Protein AF-A0A6M0GGF5-F1 (afdb_monomer_lite)

Structure (mmCIF, N/CA/C/O backbone):
data_AF-A0A6M0GGF5-F1
#
_entry.id   AF-A0A6M0GGF5-F1
#
loop_
_atom_site.group_PDB
_atom_site.id
_atom_site.type_symbol
_atom_site.label_atom_id
_atom_site.label_alt_id
_atom_site.label_comp_id
_atom_site.label_asym_id
_atom_site.label_entity_id
_atom_site.label_seq_id
_atom_site.pdbx_PDB_ins_code
_atom_site.Cartn_x
_atom_site.Cartn_y
_atom_site.Cartn_z
_atom_site.occupancy
_atom_site.B_iso_or_equiv
_atom_site.auth_seq_id
_atom_site.auth_comp_id
_atom_site.auth_asym_id
_atom_site.auth_atom_id
_atom_site.pdbx_PDB_model_num
ATOM 1 N N . MET A 1 1 ? -19.390 14.915 -31.779 1.00 39.72 1 MET A N 1
ATOM 2 C CA . MET A 1 1 ? -19.523 13.479 -31.458 1.00 39.72 1 MET A CA 1
ATOM 3 C C . MET A 1 1 ? -19.867 13.427 -29.978 1.00 39.72 1 MET A C 1
ATOM 5 O O . MET A 1 1 ? -18.983 13.601 -29.153 1.00 39.72 1 MET A O 1
ATOM 9 N N . ASN A 1 2 ? -21.163 13.399 -29.657 1.00 36.16 2 ASN A N 1
ATOM 10 C CA . ASN A 1 2 ? -21.661 13.558 -28.289 1.00 36.16 2 ASN A CA 1
ATOM 11 C C . ASN A 1 2 ? -21.876 12.179 -27.674 1.00 36.16 2 ASN A C 1
ATOM 13 O O . ASN A 1 2 ? -22.739 11.437 -28.133 1.00 36.16 2 ASN A O 1
ATOM 17 N N . ILE A 1 3 ? -21.116 11.867 -26.633 1.00 44.22 3 ILE A N 1
ATOM 18 C CA . ILE A 1 3 ? -21.412 10.766 -25.721 1.00 44.22 3 ILE A CA 1
ATOM 19 C C . ILE A 1 3 ? -21.950 11.389 -24.438 1.00 44.22 3 ILE A C 1
ATOM 21 O O . ILE A 1 3 ? -21.199 11.908 -23.619 1.00 44.22 3 ILE A O 1
ATOM 25 N N . THR A 1 4 ? -23.273 11.393 -24.297 1.00 46.47 4 THR A N 1
ATOM 26 C CA . THR A 1 4 ? -23.939 11.551 -23.003 1.00 46.47 4 THR A CA 1
ATOM 27 C C . THR A 1 4 ? -23.708 10.262 -22.215 1.00 46.47 4 THR A C 1
ATOM 29 O O . THR A 1 4 ? -24.099 9.203 -22.710 1.00 46.47 4 THR A O 1
ATOM 32 N N . PRO A 1 5 ? -23.102 10.294 -21.015 1.00 46.94 5 PRO A N 1
ATOM 33 C CA . PRO A 1 5 ? -23.067 9.126 -20.154 1.00 46.94 5 PRO A CA 1
ATOM 34 C C . PRO A 1 5 ? -24.476 8.896 -19.614 1.00 46.94 5 PRO A C 1
ATOM 36 O O . PRO A 1 5 ? -24.981 9.612 -18.750 1.00 46.94 5 PRO A O 1
ATOM 39 N N . GLU A 1 6 ? -25.117 7.915 -20.227 1.00 43.62 6 GLU A N 1
ATOM 40 C CA . GLU A 1 6 ? -26.346 7.272 -19.812 1.00 43.62 6 GLU A CA 1
ATOM 41 C C . GLU A 1 6 ? -26.286 6.896 -18.321 1.00 43.62 6 GLU A C 1
ATOM 43 O O . GLU A 1 6 ? -25.282 6.394 -17.814 1.00 43.62 6 GLU A O 1
ATOM 48 N N . ALA A 1 7 ? -27.375 7.225 -17.631 1.00 44.81 7 ALA A N 1
ATOM 49 C CA . ALA A 1 7 ? -27.719 6.936 -16.246 1.00 44.81 7 ALA A CA 1
ATOM 50 C C . ALA A 1 7 ? -26.905 5.827 -15.544 1.00 44.81 7 ALA A C 1
ATOM 52 O O . ALA A 1 7 ? -26.987 4.651 -15.894 1.00 44.81 7 ALA A O 1
ATOM 53 N N . TYR A 1 8 ? -26.259 6.181 -14.428 1.00 38.31 8 TYR A N 1
ATOM 54 C CA . TYR A 1 8 ? -25.761 5.213 -13.447 1.00 38.31 8 TYR A CA 1
ATOM 55 C C . TYR A 1 8 ? -26.632 5.246 -12.179 1.00 38.31 8 TYR A C 1
ATOM 57 O O . TYR A 1 8 ? -26.318 5.975 -11.238 1.00 38.31 8 TYR A O 1
ATOM 65 N N . PRO A 1 9 ? -27.739 4.485 -12.081 1.00 48.97 9 PRO A N 1
ATOM 66 C CA . PRO A 1 9 ? -28.439 4.339 -10.820 1.00 48.97 9 PRO A CA 1
ATOM 67 C C . PRO A 1 9 ? -27.905 3.100 -10.099 1.00 48.97 9 PRO A C 1
ATOM 69 O O . PRO A 1 9 ? -28.435 1.999 -10.226 1.00 48.97 9 PRO A O 1
ATOM 72 N N . LYS A 1 10 ? -26.876 3.273 -9.270 1.00 43.59 10 LYS A N 1
ATOM 73 C CA . LYS A 1 10 ? -26.700 2.390 -8.113 1.00 43.59 10 LYS A CA 1
ATOM 74 C C . LYS A 1 10 ? -26.993 3.221 -6.880 1.00 43.59 10 LYS A C 1
ATOM 76 O O . LYS A 1 10 ? -26.189 4.062 -6.502 1.00 43.59 10 LYS A O 1
ATOM 81 N N . LYS A 1 11 ? -28.147 2.970 -6.248 1.00 46.06 11 LYS A N 1
ATOM 82 C CA . LYS A 1 11 ? -28.354 3.306 -4.835 1.00 46.06 11 LYS A CA 1
ATOM 83 C C . LYS A 1 11 ? -27.230 2.621 -4.059 1.00 46.06 11 LYS A C 1
ATOM 85 O O . LYS A 1 11 ? -27.328 1.443 -3.722 1.00 46.06 11 LYS A O 1
ATOM 90 N N . MET A 1 12 ? -26.130 3.333 -3.854 1.00 42.72 12 MET A N 1
ATOM 91 C CA . MET A 1 12 ? -25.104 2.944 -2.907 1.00 42.72 12 MET A CA 1
ATOM 92 C C . MET A 1 12 ? -25.786 3.029 -1.552 1.00 42.72 12 MET A C 1
ATOM 94 O O . MET A 1 12 ? -26.146 4.110 -1.102 1.00 42.72 12 MET A O 1
ATOM 98 N N . SER A 1 13 ? -26.066 1.868 -0.962 1.00 51.78 13 SER A N 1
ATOM 99 C CA . SER A 1 13 ? -26.423 1.769 0.448 1.00 51.78 13 SER A CA 1
ATOM 100 C C . SER A 1 13 ? -25.388 2.576 1.224 1.00 51.78 13 SER A C 1
ATOM 102 O O . SER A 1 13 ? -24.230 2.158 1.286 1.00 51.78 13 SER A O 1
ATOM 104 N N . GLU A 1 14 ? -25.778 3.741 1.741 1.00 58.25 14 GLU A N 1
ATOM 105 C CA . GLU A 1 14 ? -24.886 4.615 2.495 1.00 58.25 14 GLU A CA 1
ATOM 106 C C . GLU A 1 14 ? -24.281 3.805 3.637 1.00 58.25 14 GLU A C 1
ATOM 108 O O . GLU A 1 14 ? -24.985 3.275 4.502 1.00 58.25 14 GLU A O 1
ATOM 113 N N . ARG A 1 15 ? -22.958 3.639 3.599 1.00 65.38 15 ARG A N 1
ATOM 114 C CA . ARG A 1 15 ? -22.227 3.032 4.704 1.00 65.38 15 ARG A CA 1
ATOM 115 C C . ARG A 1 15 ? -22.354 3.998 5.876 1.00 65.38 15 ARG A C 1
ATOM 117 O O . ARG A 1 15 ? -21.812 5.097 5.816 1.00 65.38 15 ARG A O 1
ATOM 124 N N . GLN A 1 16 ? -23.067 3.611 6.929 1.00 68.19 16 GLN A N 1
ATOM 125 C CA . GLN A 1 16 ? -23.003 4.359 8.179 1.00 68.19 16 GLN A CA 1
ATOM 126 C C . GLN A 1 16 ? -21.714 3.992 8.901 1.00 68.19 16 GLN A C 1
ATOM 128 O O . GLN A 1 16 ? -21.544 2.857 9.340 1.00 68.19 16 GLN A O 1
ATOM 133 N N . VAL A 1 17 ? -20.821 4.970 9.023 1.00 76.12 17 VAL A N 1
ATOM 134 C CA . VAL A 1 17 ? -19.685 4.899 9.939 1.00 76.12 17 VAL A CA 1
ATOM 135 C C . VAL A 1 17 ? -20.178 5.349 11.312 1.00 76.12 17 VAL A C 1
ATOM 137 O O . VAL A 1 17 ? -20.827 6.390 11.440 1.00 76.12 17 VAL A O 1
ATOM 140 N N . ILE A 1 18 ? -19.920 4.536 12.331 1.00 84.31 18 ILE A N 1
ATOM 141 C CA . ILE A 1 18 ? -20.223 4.857 13.725 1.00 84.31 18 ILE A CA 1
ATOM 142 C C . ILE A 1 18 ? -18.984 4.646 14.579 1.00 84.31 18 ILE A C 1
ATOM 144 O O . ILE A 1 18 ? -18.222 3.707 14.355 1.00 84.31 18 ILE A O 1
ATOM 148 N N . THR A 1 19 ? -18.812 5.513 15.567 1.00 84.62 19 THR A N 1
ATOM 149 C CA . THR A 1 19 ? -17.793 5.350 16.599 1.00 84.62 19 THR A CA 1
ATOM 150 C C . THR A 1 19 ? -18.318 4.400 17.669 1.00 84.62 19 THR A C 1
ATOM 152 O O . THR A 1 19 ? -19.497 4.447 18.039 1.00 84.62 19 THR A O 1
ATOM 155 N N . ALA A 1 20 ? -17.454 3.499 18.127 1.00 89.00 20 ALA A N 1
ATOM 156 C CA . ALA A 1 20 ? -17.755 2.568 19.195 1.00 89.00 20 ALA A CA 1
ATOM 157 C C . ALA A 1 20 ? -16.517 2.349 20.065 1.00 89.00 20 ALA A C 1
ATOM 159 O O . ALA A 1 20 ? -15.400 2.256 19.559 1.00 89.00 20 ALA A O 1
ATOM 160 N N . THR A 1 21 ? -16.737 2.223 21.367 1.00 90.00 21 THR A N 1
ATOM 161 C CA . THR A 1 21 ? -15.697 1.958 22.357 1.00 90.00 21 THR A CA 1
ATOM 162 C C . THR A 1 21 ? -15.700 0.482 22.728 1.00 90.00 21 THR A C 1
ATOM 164 O O . THR A 1 21 ? -16.749 -0.088 23.032 1.00 90.00 21 THR A O 1
ATOM 167 N N . TYR A 1 22 ? -14.529 -0.152 22.717 1.00 90.88 22 TYR A N 1
ATOM 168 C CA . TYR A 1 22 ? -14.372 -1.520 23.203 1.00 90.88 22 TYR A CA 1
ATOM 169 C C . TYR A 1 22 ? -14.022 -1.503 24.692 1.00 90.88 22 TYR A C 1
ATOM 171 O O . TYR A 1 22 ? -12.916 -1.129 25.073 1.00 90.88 22 TYR A O 1
ATOM 179 N N . GLU A 1 23 ? -14.971 -1.899 25.539 1.00 93.38 23 GLU A N 1
ATOM 180 C CA . GLU A 1 23 ? -14.819 -1.886 26.995 1.00 93.38 23 GLU A CA 1
ATOM 181 C C . GLU A 1 23 ? -15.338 -3.203 27.581 1.00 93.38 23 GLU A C 1
ATOM 183 O O . GLU A 1 23 ? -16.443 -3.646 27.260 1.00 93.38 23 GLU A O 1
ATOM 188 N N . ASN A 1 24 ? -14.548 -3.839 28.452 1.00 92.50 24 ASN A N 1
ATOM 189 C CA . ASN A 1 24 ? -14.915 -5.078 29.153 1.00 92.50 24 ASN A CA 1
ATOM 190 C C . ASN A 1 24 ? -15.393 -6.204 28.215 1.00 92.50 24 ASN A C 1
ATOM 192 O O . ASN A 1 24 ? -16.375 -6.890 28.491 1.00 92.50 24 ASN A O 1
ATOM 196 N N . GLY A 1 25 ? -14.723 -6.375 27.072 1.00 89.06 25 GLY A N 1
ATOM 197 C CA . GLY A 1 25 ? -15.060 -7.421 26.101 1.00 89.06 25 GLY A CA 1
ATOM 198 C C . GLY A 1 25 ? -16.294 -7.127 25.241 1.00 89.06 25 GLY A C 1
ATOM 199 O O . GLY A 1 25 ? -16.736 -7.999 24.499 1.00 89.06 25 GLY A O 1
ATOM 200 N N . THR A 1 26 ? -16.864 -5.921 25.332 1.00 90.94 26 THR A N 1
ATOM 201 C CA . THR A 1 26 ? -18.072 -5.524 24.599 1.00 90.94 26 THR A CA 1
ATOM 202 C C . THR A 1 26 ? -17.808 -4.272 23.764 1.00 90.94 26 THR A C 1
ATOM 204 O O . THR A 1 26 ? -17.319 -3.267 24.276 1.00 90.94 26 THR A O 1
ATOM 207 N N . LEU A 1 27 ? -18.167 -4.309 22.476 1.00 88.50 27 LEU A N 1
ATOM 208 C CA . LEU A 1 27 ? -18.137 -3.137 21.597 1.00 8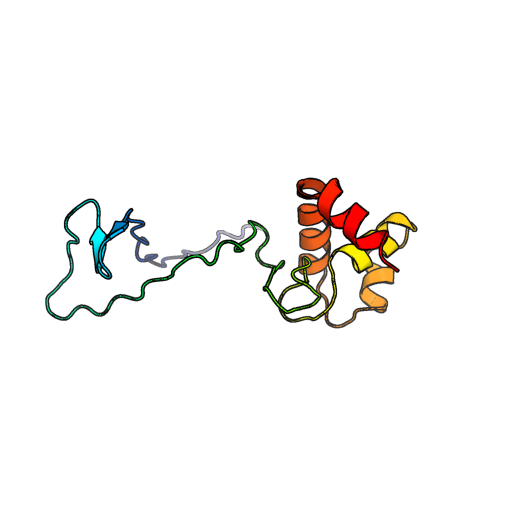8.50 27 LEU A CA 1
ATOM 209 C C . LEU A 1 27 ? -19.413 -2.305 21.805 1.00 88.50 27 LEU A C 1
ATOM 211 O O . LEU A 1 27 ? -20.509 -2.750 21.466 1.00 88.50 27 LEU A O 1
ATOM 215 N N . LYS A 1 28 ? -19.274 -1.106 22.372 1.00 91.62 28 LYS A N 1
ATOM 216 C CA . LYS A 1 28 ? -20.375 -0.191 22.693 1.00 91.62 28 LYS A CA 1
ATOM 217 C C . LYS A 1 28 ? -20.406 0.967 21.694 1.00 91.62 28 LYS A C 1
ATOM 219 O O . LYS A 1 28 ? -19.450 1.734 21.668 1.00 91.62 28 LYS A O 1
ATOM 224 N N . PRO A 1 29 ? -21.457 1.129 20.879 1.00 91.69 29 PRO A N 1
ATOM 225 C CA . PRO A 1 29 ? -21.567 2.285 19.998 1.00 91.69 29 PRO A CA 1
ATOM 226 C C . PRO A 1 29 ? -21.868 3.559 20.802 1.00 91.69 29 PRO A C 1
ATOM 228 O O . PRO A 1 29 ? -22.633 3.514 21.764 1.00 91.69 29 PRO A O 1
ATOM 231 N N . ASP A 1 30 ? -21.339 4.705 20.369 1.00 91.44 30 ASP A N 1
ATOM 232 C CA . ASP A 1 30 ? -21.557 6.001 21.044 1.00 91.44 30 ASP A CA 1
ATOM 233 C C . ASP A 1 30 ? -23.007 6.505 20.923 1.00 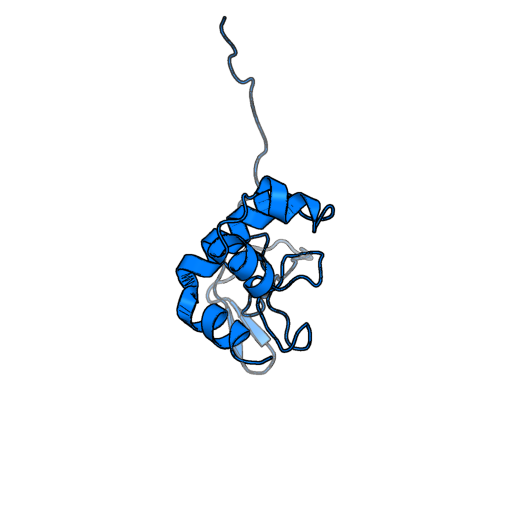91.44 30 ASP A C 1
ATOM 235 O O . ASP A 1 30 ? -23.433 7.431 21.612 1.00 91.44 30 ASP A O 1
ATOM 239 N N . ARG A 1 31 ? -23.788 5.891 20.027 1.00 89.25 31 ARG A N 1
ATOM 240 C CA . ARG A 1 31 ? -25.216 6.147 19.832 1.00 89.25 31 ARG A CA 1
ATOM 241 C C . ARG A 1 31 ? -25.969 4.852 19.510 1.00 89.25 31 ARG A C 1
ATOM 243 O O . ARG A 1 31 ? -25.380 3.952 18.908 1.00 89.25 31 ARG A O 1
ATOM 250 N N . PRO A 1 32 ? -27.273 4.755 19.831 1.00 88.31 32 PRO A N 1
ATOM 251 C CA . PRO A 1 32 ? -28.091 3.609 19.449 1.00 88.31 32 PRO A CA 1
ATOM 252 C C . PRO A 1 32 ? -28.077 3.366 17.936 1.00 88.31 32 PRO A C 1
ATOM 254 O O . PRO A 1 32 ? -28.226 4.295 17.136 1.00 88.31 32 PRO A O 1
ATOM 257 N N . LEU A 1 33 ? -27.913 2.103 17.546 1.00 85.38 33 LEU A N 1
ATOM 258 C CA . LEU A 1 33 ? -27.988 1.683 16.153 1.00 85.38 33 LEU A CA 1
ATOM 259 C C . LEU A 1 33 ? -29.444 1.396 15.777 1.00 85.38 33 LEU A C 1
ATOM 261 O O . LEU A 1 33 ? -30.101 0.572 16.407 1.00 85.38 33 LEU A O 1
ATOM 265 N N . ASN A 1 34 ? -29.935 2.037 14.717 1.00 86.81 34 ASN A N 1
ATOM 266 C CA . ASN A 1 34 ? -31.257 1.759 14.152 1.00 86.81 34 ASN A CA 1
ATOM 267 C C . ASN A 1 34 ? -31.195 0.505 13.263 1.00 86.81 34 ASN A C 1
ATOM 269 O O . ASN A 1 34 ? -31.185 0.605 12.036 1.00 86.81 34 ASN A O 1
ATOM 273 N N . LEU A 1 35 ? -31.085 -0.669 13.884 1.00 85.69 35 LEU A N 1
ATOM 274 C CA . LEU A 1 35 ? -31.088 -1.966 13.201 1.00 85.69 35 LEU A CA 1
ATOM 275 C C . LEU A 1 35 ? -32.480 -2.600 13.270 1.00 85.69 35 LEU A C 1
ATOM 277 O O . LEU A 1 35 ? -33.245 -2.345 14.196 1.00 85.69 35 LEU A O 1
ATOM 281 N N . ARG A 1 36 ? -32.809 -3.432 12.283 1.00 87.88 36 ARG A N 1
ATOM 282 C CA . ARG A 1 36 ? -34.022 -4.262 12.303 1.00 87.88 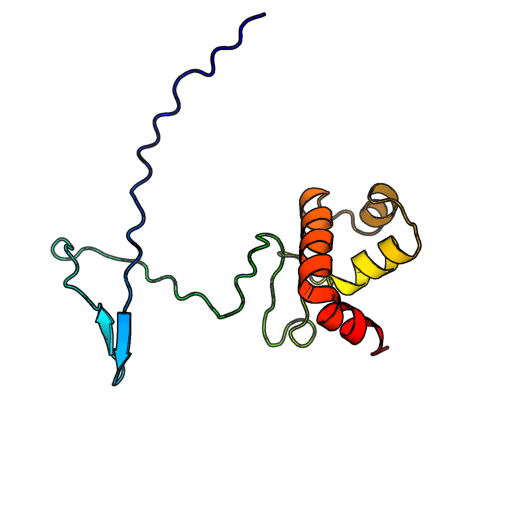36 ARG A CA 1
ATOM 283 C C . ARG A 1 36 ? -33.803 -5.492 13.183 1.00 87.88 36 ARG A C 1
ATOM 285 O O . ARG A 1 36 ? -32.665 -5.936 13.352 1.00 87.88 36 ARG A O 1
ATOM 292 N N . ASP A 1 37 ? -34.891 -6.085 13.668 1.00 90.31 37 ASP A N 1
ATOM 293 C CA . ASP A 1 37 ? -34.831 -7.361 14.383 1.00 90.31 37 ASP A CA 1
ATOM 294 C C . ASP A 1 37 ? -34.111 -8.421 13.542 1.00 90.31 37 ASP A C 1
ATOM 296 O O . ASP A 1 37 ? -34.384 -8.589 12.352 1.00 90.31 37 ASP A O 1
ATOM 300 N N . GLN A 1 38 ? -33.162 -9.117 14.174 1.00 89.19 38 GLN A N 1
ATOM 301 C CA . GLN A 1 38 ? -32.314 -10.145 13.554 1.00 89.19 38 GLN A CA 1
ATOM 302 C C . GLN A 1 38 ? -31.469 -9.657 12.359 1.00 89.19 38 GLN A C 1
ATOM 304 O O . GLN A 1 38 ? -30.977 -10.466 11.570 1.00 89.19 38 GLN A O 1
ATOM 309 N N . GLN A 1 39 ? -31.247 -8.346 12.209 1.00 87.00 39 GLN A N 1
ATOM 310 C CA . GLN A 1 39 ? -30.382 -7.825 11.155 1.00 87.00 39 GLN A CA 1
ATOM 311 C C . GLN A 1 39 ? -28.926 -8.253 11.379 1.00 87.00 39 GLN A C 1
ATOM 313 O O . GLN A 1 39 ? -28.269 -7.827 12.327 1.00 87.00 39 GLN A O 1
ATOM 318 N N . THR A 1 40 ? -28.390 -9.055 10.458 1.00 86.38 40 THR A N 1
ATOM 319 C CA . THR A 1 40 ? -26.960 -9.372 10.428 1.00 86.38 40 THR A CA 1
ATOM 320 C C . THR A 1 40 ? -26.167 -8.161 9.947 1.00 86.38 40 THR A C 1
ATOM 322 O O . THR A 1 40 ? -26.438 -7.610 8.878 1.00 86.38 40 THR A O 1
ATOM 325 N N . VAL A 1 41 ? -25.154 -7.769 10.715 1.00 86.12 41 VAL A N 1
ATOM 326 C CA . VAL A 1 41 ? -24.190 -6.732 10.341 1.00 86.12 41 VAL A CA 1
ATOM 327 C C . VAL A 1 41 ? -22.798 -7.344 10.236 1.00 86.12 41 VAL A C 1
ATOM 329 O O . VAL A 1 41 ? -22.460 -8.272 10.967 1.00 86.12 41 VAL A O 1
ATOM 332 N N . LYS A 1 42 ? -21.985 -6.833 9.310 1.00 82.88 42 LYS A N 1
ATOM 333 C CA . LYS A 1 42 ? -20.552 -7.132 9.256 1.00 82.88 42 LYS A CA 1
ATOM 334 C C . LYS A 1 42 ? -19.809 -5.985 9.919 1.00 82.88 42 LYS A C 1
ATOM 336 O O . LYS A 1 42 ? -20.041 -4.832 9.565 1.00 82.88 42 LYS A O 1
ATOM 341 N N . ILE A 1 43 ? -18.925 -6.308 10.853 1.00 81.75 43 ILE A N 1
ATOM 342 C CA . ILE A 1 43 ? -18.025 -5.337 11.469 1.00 81.75 43 ILE A CA 1
ATOM 343 C C . ILE A 1 43 ? -16.688 -5.469 10.750 1.00 81.75 43 ILE A C 1
ATOM 345 O O . ILE A 1 43 ? -16.056 -6.522 10.805 1.00 81.75 43 ILE A O 1
ATOM 349 N N . CYS A 1 44 ? -16.283 -4.414 10.049 1.00 67.81 44 CYS A N 1
ATOM 350 C CA . CYS A 1 44 ? -14.930 -4.295 9.527 1.00 67.81 44 CYS A CA 1
ATOM 351 C C . CYS A 1 44 ? -14.119 -3.538 10.573 1.00 67.81 44 CYS A C 1
ATOM 353 O O . CYS A 1 44 ? -14.325 -2.343 10.766 1.00 67.81 44 CYS A O 1
ATOM 355 N N . LEU A 1 45 ? -13.243 -4.243 11.279 1.00 73.38 45 LEU A N 1
ATOM 356 C CA . LEU A 1 45 ? -12.228 -3.602 12.101 1.00 73.38 45 LEU A CA 1
ATOM 357 C C . LEU A 1 45 ? -11.085 -3.247 11.155 1.00 73.38 45 LEU A C 1
ATOM 359 O O . LEU A 1 45 ? -10.538 -4.143 10.510 1.00 73.38 45 LEU A O 1
ATOM 363 N N . ALA A 1 46 ? -10.757 -1.962 11.038 1.00 60.78 46 ALA A N 1
ATOM 364 C CA . ALA A 1 46 ? -9.517 -1.583 10.385 1.00 60.78 46 ALA A CA 1
ATOM 365 C C . ALA A 1 46 ? -8.383 -2.166 11.237 1.00 60.78 46 ALA A C 1
ATOM 367 O O . ALA A 1 46 ? -8.186 -1.758 12.380 1.00 60.78 46 ALA A O 1
ATOM 368 N N . SER A 1 47 ? -7.662 -3.159 10.715 1.00 53.97 47 SER A N 1
ATOM 369 C CA . SER A 1 47 ? -6.298 -3.376 11.191 1.00 53.97 47 SER A CA 1
ATOM 370 C C . SER A 1 47 ? -5.542 -2.075 10.940 1.00 53.97 47 SER A C 1
ATOM 372 O O . SER A 1 47 ? -5.774 -1.464 9.897 1.00 53.97 47 SER A O 1
ATOM 374 N N . GLU A 1 48 ? -4.654 -1.662 11.840 1.00 49.50 48 GLU A N 1
ATOM 375 C CA . GLU A 1 48 ? -3.909 -0.383 11.828 1.00 49.50 48 GLU A CA 1
ATOM 376 C C . GLU A 1 48 ? -2.992 -0.165 10.593 1.00 49.50 48 GLU A C 1
ATOM 378 O O . GLU A 1 48 ? -2.064 0.639 10.614 1.00 49.50 48 GLU A O 1
ATOM 383 N N . HIS A 1 49 ? -3.233 -0.874 9.491 1.00 48.84 49 HIS A N 1
ATOM 384 C CA . HIS A 1 49 ? -2.435 -0.903 8.277 1.00 48.84 49 HIS A CA 1
ATOM 385 C C . HIS A 1 49 ? -3.275 -0.847 6.987 1.00 48.84 49 HIS A C 1
ATOM 387 O O . HIS A 1 49 ? -2.817 -1.312 5.943 1.00 48.84 49 HIS A O 1
ATOM 393 N N . GLU A 1 50 ? -4.489 -0.286 7.010 1.00 51.97 50 GLU A N 1
ATOM 394 C CA . GLU A 1 50 ? -5.086 0.223 5.767 1.00 51.97 50 GLU A CA 1
ATOM 395 C C . GLU A 1 50 ? -4.363 1.520 5.411 1.00 51.97 50 GLU A C 1
ATOM 397 O O . GLU A 1 50 ? -4.703 2.610 5.868 1.00 51.97 50 GLU A O 1
ATOM 402 N N . THR A 1 51 ? -3.287 1.388 4.638 1.00 54.28 51 THR A N 1
ATOM 403 C CA . THR A 1 51 ? -2.651 2.562 4.051 1.00 54.28 51 THR A CA 1
ATOM 404 C C . THR A 1 51 ? -3.673 3.230 3.114 1.00 54.28 51 THR A C 1
ATOM 406 O O . THR A 1 51 ? -4.485 2.526 2.503 1.00 54.28 51 THR A O 1
ATOM 409 N N . PRO A 1 52 ? -3.654 4.564 2.936 1.00 64.69 52 PRO A N 1
ATOM 410 C CA . PRO A 1 52 ? -4.484 5.249 1.933 1.00 64.69 52 PRO A CA 1
ATOM 411 C C . PRO A 1 52 ? -4.273 4.727 0.500 1.00 64.69 52 PRO A C 1
ATOM 413 O O . PRO A 1 52 ? -5.005 5.097 -0.418 1.00 64.69 52 PRO A O 1
ATOM 416 N N . HIS A 1 53 ? -3.266 3.871 0.311 1.00 72.19 53 HIS A N 1
ATOM 417 C CA . HIS A 1 53 ? -2.856 3.274 -0.942 1.00 72.19 53 HIS A CA 1
ATOM 418 C C . HIS A 1 53 ? -3.494 1.888 -1.074 1.00 72.19 53 HIS A C 1
ATOM 420 O O . HIS A 1 53 ? -2.987 0.922 -0.504 1.00 72.19 53 HIS A O 1
ATOM 426 N N . PRO A 1 54 ? -4.561 1.728 -1.882 1.00 76.75 54 PRO A N 1
ATOM 427 C CA . PRO A 1 54 ? -5.311 0.469 -2.007 1.00 76.75 54 PRO A CA 1
ATOM 428 C C . PRO A 1 54 ? -4.505 -0.687 -2.621 1.00 76.75 54 PRO A C 1
ATOM 430 O O . PRO A 1 54 ? -5.039 -1.771 -2.826 1.00 76.75 54 PRO A O 1
ATOM 433 N N . TYR A 1 55 ? -3.242 -0.444 -2.966 1.00 87.81 55 TYR A N 1
ATOM 434 C CA . TYR A 1 55 ? -2.316 -1.418 -3.518 1.00 87.81 55 TYR A CA 1
ATOM 435 C C . TYR A 1 55 ? -1.138 -1.715 -2.591 1.00 87.81 55 TYR A C 1
ATOM 437 O O . TYR A 1 55 ? -0.289 -2.511 -2.979 1.00 87.81 55 TYR A O 1
ATOM 445 N N . ILE A 1 56 ? -1.061 -1.106 -1.403 1.00 89.12 56 ILE A N 1
ATOM 446 C CA . ILE A 1 56 ? 0.042 -1.299 -0.459 1.00 89.12 56 ILE A CA 1
ATOM 447 C C . ILE A 1 56 ? -0.492 -1.887 0.840 1.00 89.12 56 ILE A C 1
ATOM 449 O O . ILE A 1 56 ? -1.385 -1.341 1.486 1.00 89.12 56 ILE A O 1
ATOM 453 N N . THR A 1 57 ? 0.096 -3.009 1.237 1.00 87.31 57 THR A N 1
ATOM 454 C CA . THR A 1 57 ? -0.254 -3.730 2.459 1.00 87.31 57 THR A CA 1
ATOM 455 C C . THR A 1 57 ? 0.957 -3.827 3.371 1.00 87.31 57 THR A C 1
ATOM 457 O O . THR A 1 57 ? 2.051 -4.163 2.913 1.00 87.31 57 THR A O 1
ATOM 460 N N . LYS A 1 58 ? 0.749 -3.597 4.670 1.00 85.81 58 LYS A N 1
ATOM 461 C CA . LYS A 1 58 ? 1.712 -3.923 5.727 1.00 85.81 58 LYS A CA 1
ATOM 462 C C . LYS A 1 58 ? 1.096 -4.991 6.608 1.00 85.81 58 LYS A C 1
ATOM 464 O O . LYS A 1 58 ? 0.036 -4.793 7.195 1.00 85.81 58 LYS A O 1
ATOM 469 N N . THR A 1 59 ? 1.732 -6.152 6.666 1.00 76.88 59 THR A N 1
ATOM 470 C CA . THR A 1 59 ? 1.244 -7.267 7.476 1.00 76.88 59 THR A CA 1
ATOM 471 C C . THR A 1 59 ? 2.355 -7.713 8.414 1.00 76.88 59 THR A C 1
ATOM 473 O O . THR A 1 59 ? 3.409 -8.137 7.929 1.00 76.88 59 THR A O 1
ATOM 476 N N . PRO A 1 60 ? 2.141 -7.653 9.742 1.00 72.69 60 PRO A N 1
ATOM 477 C CA . PRO A 1 60 ? 3.089 -8.199 10.704 1.00 72.69 60 PRO A CA 1
ATOM 478 C C . PRO A 1 60 ? 3.441 -9.652 10.353 1.00 72.69 60 PRO A C 1
ATOM 480 O O . PRO A 1 60 ? 2.558 -10.488 10.171 1.00 72.69 60 PRO A O 1
ATOM 483 N N . GLY A 1 61 ? 4.735 -9.942 10.206 1.00 69.00 61 GLY A N 1
ATOM 484 C CA . GLY A 1 61 ? 5.241 -11.271 9.836 1.00 69.00 61 GLY A CA 1
ATOM 485 C C . GLY A 1 61 ? 5.437 -11.525 8.333 1.00 69.00 61 GLY A C 1
ATOM 486 O O . GLY A 1 61 ? 6.100 -12.498 7.981 1.00 69.00 61 GLY A O 1
ATOM 487 N N . ILE A 1 62 ? 4.955 -10.654 7.438 1.00 67.88 62 ILE A N 1
ATOM 488 C CA . ILE A 1 62 ? 5.297 -10.695 6.005 1.00 67.88 62 ILE A CA 1
ATOM 489 C C . ILE A 1 62 ? 6.415 -9.687 5.751 1.00 67.88 62 ILE A C 1
ATOM 491 O O . ILE A 1 62 ? 6.270 -8.516 6.087 1.00 67.88 62 ILE A O 1
ATOM 495 N N . CYS A 1 63 ? 7.542 -10.140 5.191 1.00 69.50 63 CYS A N 1
ATOM 496 C CA . CYS A 1 63 ? 8.714 -9.295 4.917 1.00 69.50 63 CYS A CA 1
ATOM 497 C C . CYS A 1 6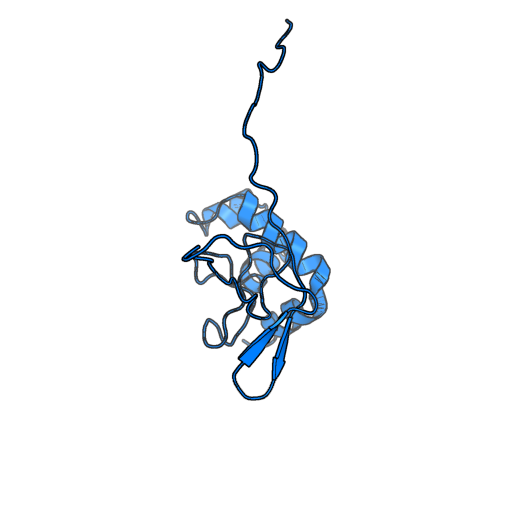3 ? 9.163 -8.452 6.130 1.00 69.50 63 CYS A C 1
ATOM 499 O O . CYS A 1 63 ? 9.625 -7.334 5.958 1.00 69.50 63 CYS A O 1
ATOM 501 N N . GLY A 1 64 ? 8.992 -8.954 7.360 1.00 71.69 64 GLY A N 1
ATOM 502 C CA . GLY A 1 64 ? 9.344 -8.212 8.578 1.00 71.69 64 GLY A CA 1
ATOM 503 C C . GLY A 1 64 ? 8.410 -7.042 8.923 1.00 71.69 64 GLY A C 1
ATOM 504 O O . GLY A 1 64 ? 8.784 -6.203 9.729 1.00 71.69 64 GLY A O 1
ATOM 505 N N . GLY A 1 65 ? 7.208 -6.975 8.337 1.00 79.44 65 GLY A N 1
ATOM 506 C CA . GLY A 1 65 ? 6.271 -5.857 8.523 1.00 79.44 65 GLY A CA 1
ATOM 507 C C . GLY A 1 65 ? 6.487 -4.684 7.559 1.00 79.44 65 GLY A C 1
ATOM 508 O O . GLY A 1 65 ? 5.803 -3.666 7.685 1.00 79.44 65 GLY A O 1
ATOM 509 N N . LYS A 1 66 ? 7.401 -4.832 6.592 1.00 86.62 66 LYS A N 1
ATOM 510 C CA . LYS A 1 66 ? 7.675 -3.842 5.542 1.00 86.62 66 LYS A CA 1
ATOM 511 C C . LYS A 1 66 ? 6.462 -3.618 4.632 1.00 86.62 66 LYS A C 1
ATOM 513 O O . LYS A 1 66 ? 5.594 -4.486 4.500 1.00 86.62 66 LYS A O 1
ATOM 518 N N . ALA A 1 67 ? 6.420 -2.460 3.975 1.00 89.62 67 ALA A N 1
ATOM 519 C CA . ALA A 1 67 ? 5.414 -2.149 2.961 1.00 89.62 67 ALA A CA 1
ATOM 520 C C . ALA A 1 67 ? 5.594 -3.027 1.712 1.00 89.62 67 ALA A C 1
ATOM 522 O O . ALA A 1 67 ? 6.661 -3.050 1.094 1.00 89.62 67 ALA A O 1
A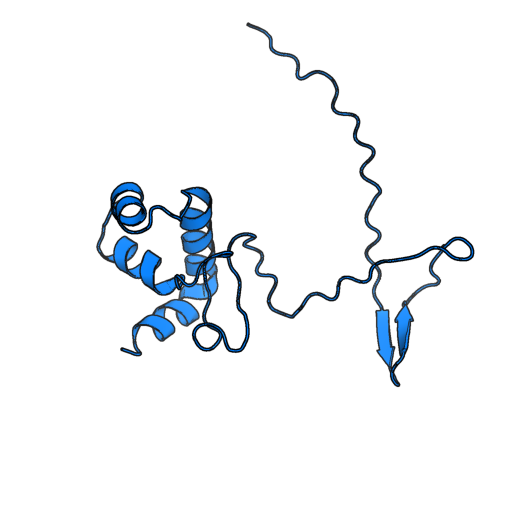TOM 523 N N . VAL A 1 68 ? 4.538 -3.749 1.331 1.00 91.62 68 VAL A N 1
ATOM 524 C CA . VAL A 1 68 ? 4.534 -4.719 0.224 1.00 91.62 68 VAL A CA 1
ATOM 525 C C . VAL A 1 68 ? 3.400 -4.405 -0.746 1.00 91.62 68 VAL A C 1
ATOM 527 O O . VAL A 1 68 ? 2.310 -4.007 -0.330 1.00 91.62 68 VAL A O 1
ATOM 530 N N . ILE A 1 69 ? 3.634 -4.625 -2.043 1.00 91.06 69 ILE A N 1
ATOM 531 C CA . ILE A 1 69 ? 2.584 -4.495 -3.055 1.00 91.06 69 ILE A CA 1
ATOM 532 C C . ILE A 1 69 ? 1.529 -5.591 -2.860 1.00 91.06 69 ILE A C 1
ATOM 534 O O . ILE A 1 69 ? 1.839 -6.786 -2.889 1.00 91.06 69 ILE A O 1
ATOM 538 N N . GLN A 1 70 ? 0.271 -5.185 -2.709 1.00 87.38 70 GLN A N 1
ATOM 539 C CA . GLN A 1 70 ? -0.875 -6.053 -2.473 1.00 87.38 70 GLN A CA 1
ATOM 540 C C . GLN A 1 70 ? -0.948 -7.185 -3.500 1.00 87.38 70 GLN A C 1
ATOM 542 O O . GLN A 1 70 ? -0.876 -6.965 -4.710 1.00 87.38 70 GLN A O 1
ATOM 547 N N . GLY A 1 71 ? -1.149 -8.406 -2.999 1.00 84.06 71 GLY A N 1
ATOM 548 C CA . GLY A 1 71 ? -1.227 -9.610 -3.827 1.00 84.06 71 GLY A CA 1
ATOM 549 C C . GLY A 1 71 ? 0.137 -10.162 -4.246 1.00 84.06 71 GLY A C 1
ATOM 550 O O . GLY A 1 71 ? 0.192 -11.148 -4.976 1.00 84.06 71 GLY A O 1
ATOM 551 N N . THR A 1 72 ? 1.234 -9.569 -3.772 1.00 87.19 72 THR A N 1
ATOM 552 C CA . THR A 1 72 ? 2.598 -10.017 -4.062 1.00 87.19 72 THR A CA 1
ATOM 553 C C . THR A 1 72 ? 3.432 -10.118 -2.784 1.00 87.19 72 THR A C 1
ATOM 555 O O . THR A 1 72 ? 2.960 -9.835 -1.685 1.00 87.19 72 THR A O 1
ATOM 558 N N . ARG A 1 73 ? 4.695 -10.531 -2.930 1.00 88.50 73 ARG A N 1
ATOM 559 C CA . ARG A 1 73 ? 5.727 -10.410 -1.889 1.00 88.50 73 ARG A CA 1
ATOM 560 C C . ARG A 1 73 ? 6.841 -9.445 -2.300 1.00 88.50 73 ARG A C 1
ATOM 562 O O . ARG A 1 73 ? 7.985 -9.642 -1.912 1.00 88.50 73 ARG A O 1
ATOM 569 N N . ILE A 1 74 ? 6.521 -8.455 -3.133 1.00 90.56 74 ILE A N 1
ATOM 570 C CA . ILE A 1 74 ? 7.481 -7.458 -3.611 1.00 90.56 74 ILE A CA 1
ATOM 571 C C . ILE A 1 74 ? 7.431 -6.252 -2.665 1.00 90.56 74 ILE A C 1
ATOM 573 O O . ILE A 1 74 ? 6.380 -5.607 -2.580 1.00 90.56 74 ILE A O 1
ATOM 577 N N . PRO A 1 75 ? 8.519 -5.941 -1.939 1.00 92.25 75 PRO A N 1
ATOM 578 C CA . PRO A 1 75 ? 8.587 -4.743 -1.112 1.00 92.25 75 PRO A CA 1
ATOM 579 C C . PRO A 1 75 ? 8.545 -3.472 -1.963 1.00 92.25 75 PRO A C 1
ATOM 581 O O . PRO A 1 75 ? 9.120 -3.430 -3.052 1.00 92.25 75 PRO A O 1
ATOM 584 N N . VAL A 1 76 ? 7.937 -2.409 -1.434 1.00 94.12 76 VAL A N 1
ATOM 585 C CA . VAL A 1 76 ? 7.953 -1.080 -2.070 1.00 94.12 76 VAL A CA 1
ATOM 586 C C . VAL A 1 76 ? 9.392 -0.608 -2.295 1.00 94.12 76 VAL A C 1
ATOM 588 O O . VAL A 1 76 ? 9.715 -0.126 -3.378 1.00 94.12 76 VAL A O 1
ATOM 591 N N . SER A 1 77 ? 10.281 -0.838 -1.324 1.00 93.88 77 SER A N 1
ATOM 592 C CA . SER A 1 77 ? 11.694 -0.440 -1.371 1.00 93.88 77 SER A CA 1
ATOM 593 C C . SER A 1 77 ? 12.472 -0.973 -2.580 1.00 93.88 77 SER A C 1
ATOM 595 O O . SER A 1 77 ? 13.411 -0.312 -3.027 1.00 93.88 77 SER A O 1
ATOM 597 N N . ILE A 1 78 ? 12.079 -2.124 -3.140 1.00 93.12 78 ILE A N 1
ATOM 598 C CA . ILE A 1 78 ? 12.693 -2.688 -4.351 1.00 93.12 78 ILE A CA 1
ATOM 599 C C . ILE A 1 78 ? 12.342 -1.838 -5.573 1.00 93.12 78 ILE A C 1
ATOM 601 O O . ILE A 1 78 ? 13.240 -1.410 -6.294 1.00 93.12 78 ILE A O 1
ATOM 605 N N . LEU A 1 79 ? 11.055 -1.532 -5.775 1.00 94.06 79 LEU A N 1
ATOM 606 C CA . LEU A 1 79 ? 10.603 -0.715 -6.908 1.00 94.06 79 LEU A CA 1
ATOM 607 C C . LEU A 1 79 ? 11.195 0.695 -6.856 1.00 94.06 79 LEU A C 1
ATOM 609 O O . LEU A 1 79 ? 11.618 1.227 -7.880 1.00 94.06 79 LEU A O 1
ATOM 613 N N . ILE A 1 80 ? 11.277 1.273 -5.654 1.00 94.75 80 ILE A N 1
ATOM 614 C CA . ILE A 1 80 ? 11.903 2.582 -5.446 1.00 94.75 80 ILE A CA 1
ATOM 615 C C . ILE A 1 80 ? 13.395 2.545 -5.767 1.00 94.75 80 ILE A C 1
ATOM 617 O O . ILE A 1 80 ? 13.905 3.497 -6.344 1.00 94.75 80 ILE A O 1
ATOM 621 N N . GLY A 1 81 ? 14.086 1.441 -5.475 1.00 93.12 81 GLY A N 1
ATOM 622 C CA . GLY A 1 81 ? 15.490 1.278 -5.845 1.00 93.12 81 GLY A CA 1
ATOM 623 C C . GLY A 1 81 ? 15.736 1.355 -7.340 1.00 93.12 81 GLY A C 1
ATOM 624 O O . GLY A 1 81 ? 16.593 2.114 -7.779 1.00 93.12 81 GLY A O 1
ATOM 625 N N . HIS A 1 82 ? 14.955 0.609 -8.119 1.00 93.69 82 HIS A N 1
ATOM 626 C CA . HIS A 1 82 ? 15.050 0.670 -9.575 1.00 93.69 82 HIS A CA 1
ATOM 627 C C . HIS A 1 82 ? 14.692 2.063 -10.111 1.00 93.69 82 HIS A C 1
ATOM 629 O O . HIS A 1 82 ? 15.399 2.612 -10.953 1.00 93.69 82 HIS A O 1
ATOM 635 N N . TYR A 1 83 ? 13.646 2.684 -9.562 1.00 92.81 83 TYR A N 1
ATOM 636 C CA . TYR A 1 83 ? 13.256 4.040 -9.942 1.00 92.81 83 TYR A CA 1
ATOM 637 C C . TYR A 1 83 ? 14.357 5.076 -9.644 1.00 92.81 83 TYR A C 1
ATOM 639 O O . TYR A 1 83 ? 14.640 5.944 -10.468 1.00 92.81 83 TYR A O 1
ATOM 647 N N . GLN A 1 84 ? 15.037 4.966 -8.497 1.00 90.19 84 GLN A N 1
ATOM 648 C CA . GLN A 1 84 ? 16.182 5.815 -8.138 1.00 90.19 84 GLN A CA 1
ATOM 649 C C . GLN A 1 84 ? 17.403 5.573 -9.041 1.00 90.19 84 GLN A C 1
ATOM 651 O O . GLN A 1 84 ? 18.168 6.505 -9.291 1.00 90.19 84 GLN A O 1
ATOM 656 N N . ASN A 1 85 ? 17.550 4.364 -9.590 1.00 92.31 85 ASN A N 1
ATOM 657 C CA . ASN A 1 85 ? 18.554 4.037 -10.607 1.00 92.31 85 ASN A CA 1
ATOM 658 C C . ASN A 1 85 ? 18.209 4.581 -12.007 1.00 92.31 85 ASN A C 1
ATOM 660 O O . ASN A 1 85 ? 18.922 4.286 -12.9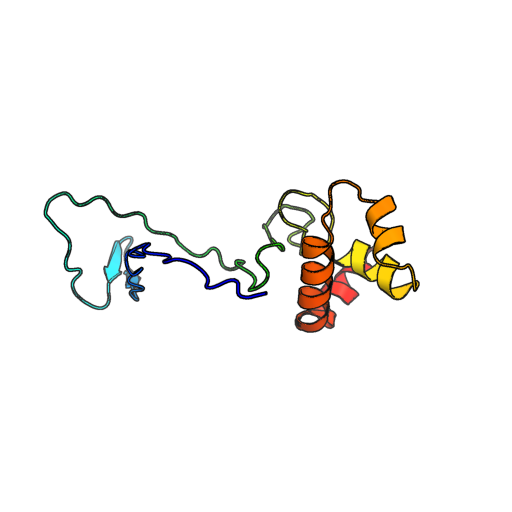63 1.00 92.31 85 ASN A O 1
ATOM 664 N N . GLN A 1 86 ? 17.163 5.408 -12.125 1.00 92.69 86 GLN A N 1
ATOM 665 C CA . GLN A 1 86 ? 16.696 6.025 -13.372 1.00 92.69 86 GLN A CA 1
ATOM 666 C C . GLN A 1 86 ? 16.145 5.020 -14.394 1.00 92.69 86 GLN A C 1
ATOM 668 O O . GLN A 1 86 ? 16.045 5.344 -15.577 1.00 92.69 86 GLN A O 1
ATOM 673 N N . GLU A 1 87 ? 15.753 3.824 -13.949 1.00 93.31 87 GLU A N 1
ATOM 674 C CA . GLU A 1 87 ? 15.006 2.887 -14.786 1.00 93.31 87 GLU A CA 1
ATOM 675 C C . GLU A 1 87 ? 13.586 3.417 -15.025 1.00 93.31 87 GLU A C 1
ATOM 677 O O . GLU A 1 87 ? 12.933 3.967 -14.129 1.00 93.31 87 GLU A O 1
ATOM 682 N N . THR A 1 88 ? 13.093 3.257 -16.251 1.00 93.25 88 THR A N 1
ATOM 683 C CA . THR A 1 88 ? 11.731 3.663 -16.610 1.00 93.25 88 THR A CA 1
ATOM 684 C C . THR A 1 88 ? 10.697 2.715 -15.997 1.00 93.25 88 THR A C 1
ATOM 686 O O . THR A 1 88 ? 10.984 1.533 -15.795 1.00 93.25 88 THR A O 1
ATOM 689 N N . PRO A 1 89 ? 9.463 3.178 -15.721 1.00 91.25 89 PRO A N 1
ATOM 690 C CA . PRO A 1 89 ? 8.401 2.309 -15.213 1.00 91.25 89 PRO A CA 1
ATOM 691 C C . PRO A 1 89 ? 8.203 1.043 -16.057 1.00 91.25 89 PRO A C 1
ATOM 693 O O . PRO A 1 89 ? 7.966 -0.031 -15.514 1.00 91.25 89 PRO A O 1
ATOM 696 N N . GLU A 1 90 ? 8.327 1.151 -17.378 1.00 92.25 90 GLU A N 1
ATOM 697 C CA . GLU A 1 90 ? 8.212 0.039 -18.315 1.00 92.25 90 GLU A CA 1
ATOM 698 C C . GLU A 1 90 ? 9.341 -0.988 -18.151 1.00 92.25 90 GLU A C 1
ATOM 700 O O . GLU A 1 90 ? 9.067 -2.188 -18.137 1.00 92.25 90 GLU A O 1
ATOM 705 N N . GLU A 1 91 ? 10.589 -0.539 -17.992 1.00 93.38 91 GLU A N 1
ATOM 706 C CA . GLU A 1 91 ? 11.745 -1.415 -17.746 1.00 93.38 91 GLU A CA 1
ATOM 707 C C . GLU A 1 91 ? 11.618 -2.140 -16.406 1.00 93.38 91 GLU A C 1
ATOM 709 O O . GLU A 1 91 ? 11.804 -3.356 -16.333 1.00 93.38 91 GLU A O 1
ATOM 714 N N . ILE A 1 92 ? 11.197 -1.419 -15.366 1.00 93.25 92 ILE A N 1
ATOM 715 C CA . ILE A 1 92 ? 10.964 -1.992 -14.039 1.00 93.25 92 ILE A CA 1
ATOM 716 C C . ILE A 1 92 ? 9.872 -3.062 -14.120 1.00 93.25 92 ILE A C 1
ATOM 718 O O . ILE A 1 92 ? 10.047 -4.186 -13.650 1.00 93.25 92 ILE A O 1
ATOM 722 N N . LEU A 1 93 ? 8.739 -2.743 -14.750 1.00 93.62 93 LEU A N 1
ATOM 723 C CA . LEU A 1 93 ? 7.614 -3.669 -14.883 1.00 93.62 93 LEU A CA 1
ATOM 724 C C . LEU A 1 93 ? 7.932 -4.872 -15.778 1.00 93.62 93 LEU A C 1
ATOM 726 O O . LEU A 1 93 ? 7.357 -5.939 -15.565 1.00 93.62 93 LEU A O 1
ATOM 730 N N . ALA A 1 94 ? 8.876 -4.757 -16.714 1.00 93.94 94 ALA A N 1
ATOM 731 C CA . ALA A 1 94 ? 9.368 -5.910 -17.464 1.00 93.94 94 ALA A CA 1
ATOM 732 C C . ALA A 1 94 ? 10.032 -6.957 -16.544 1.00 93.94 94 ALA A C 1
ATOM 734 O O . ALA A 1 94 ? 9.918 -8.156 -16.804 1.00 93.94 94 ALA A O 1
ATOM 735 N N . GLY A 1 95 ? 10.660 -6.525 -15.443 1.00 91.94 95 GLY A N 1
ATOM 736 C CA . GLY A 1 95 ? 11.193 -7.401 -14.392 1.00 91.94 95 GLY A CA 1
ATOM 737 C C . GLY A 1 95 ? 10.134 -7.952 -13.425 1.00 91.94 95 GLY A C 1
ATOM 738 O O . GLY A 1 95 ? 10.364 -8.967 -12.766 1.00 91.94 95 GLY A O 1
ATOM 739 N N . PHE A 1 96 ? 8.955 -7.327 -13.368 1.00 92.38 96 PHE A N 1
ATOM 740 C CA . PHE A 1 96 ? 7.854 -7.699 -12.478 1.00 92.38 96 PHE A CA 1
ATOM 741 C C . PHE A 1 96 ? 6.526 -7.827 -13.246 1.00 92.38 96 PHE A C 1
ATOM 743 O O . PHE A 1 96 ? 5.602 -7.048 -13.005 1.00 92.38 96 PHE A O 1
ATOM 750 N N . PRO A 1 97 ? 6.372 -8.825 -14.137 1.00 90.31 97 PRO A N 1
ATOM 751 C CA . PRO A 1 97 ? 5.205 -8.945 -15.021 1.00 90.31 97 PRO A CA 1
ATOM 752 C C . PRO A 1 97 ? 3.868 -9.152 -14.287 1.00 90.31 97 PRO A C 1
ATOM 754 O O . PRO A 1 97 ? 2.801 -8.961 -14.864 1.00 90.31 97 PRO A O 1
ATOM 757 N N . GLN A 1 98 ? 3.904 -9.552 -13.015 1.00 90.38 98 GLN A N 1
ATOM 758 C CA . GLN A 1 98 ? 2.737 -9.648 -12.136 1.00 90.38 98 GLN A CA 1
ATOM 759 C C . GLN A 1 98 ? 2.249 -8.293 -11.601 1.00 90.38 98 GLN A C 1
ATOM 761 O O . GLN A 1 98 ? 1.197 -8.240 -10.964 1.00 90.38 98 GLN A O 1
ATOM 766 N N . LEU A 1 99 ? 3.017 -7.219 -11.800 1.00 93.44 99 LEU A N 1
ATOM 767 C CA . LEU A 1 99 ? 2.665 -5.879 -11.360 1.00 93.44 99 LEU A CA 1
ATOM 768 C C . LEU A 1 99 ? 1.987 -5.098 -12.478 1.00 93.44 99 LEU A C 1
ATOM 770 O O . LEU A 1 99 ? 2.402 -5.099 -13.633 1.00 93.44 99 LEU A O 1
ATOM 774 N N . SER A 1 100 ? 0.938 -4.380 -12.101 1.00 92.25 100 SER A N 1
ATOM 775 C CA . SER A 1 100 ? 0.312 -3.379 -12.954 1.00 92.25 100 SER A CA 1
ATOM 776 C C . SER A 1 100 ? 0.966 -2.012 -12.768 1.00 92.25 100 SER A C 1
ATOM 778 O O . SER A 1 100 ? 1.470 -1.674 -11.694 1.00 92.25 100 SER A O 1
ATOM 780 N N . LEU A 1 101 ? 0.855 -1.169 -13.793 1.00 92.38 101 LEU A N 1
ATOM 781 C CA . LEU A 1 101 ? 1.304 0.221 -13.731 1.00 92.38 101 LEU A CA 1
ATOM 782 C C . LEU A 1 101 ? 0.613 1.011 -12.601 1.00 92.38 101 LEU A C 1
ATOM 784 O O . LEU A 1 101 ? 1.234 1.845 -11.949 1.00 92.38 101 LEU A O 1
ATOM 788 N N . ALA A 1 102 ? -0.652 0.696 -12.303 1.00 91.19 102 ALA A N 1
ATOM 789 C CA . ALA A 1 102 ? -1.380 1.290 -11.181 1.00 91.19 102 ALA A CA 1
ATOM 790 C C . ALA A 1 102 ? -0.746 0.947 -9.821 1.00 91.19 102 ALA A C 1
ATOM 792 O O . ALA A 1 102 ? -0.613 1.822 -8.967 1.00 91.19 102 ALA A O 1
ATOM 793 N N . GLN A 1 103 ? -0.318 -0.305 -9.629 1.00 92.69 103 GLN A N 1
ATOM 794 C CA . GLN A 1 103 ? 0.386 -0.724 -8.413 1.00 92.69 103 GLN A CA 1
ATOM 795 C C . GLN A 1 103 ? 1.754 -0.046 -8.287 1.00 92.69 103 GLN A C 1
ATOM 797 O O . GLN A 1 103 ? 2.126 0.359 -7.189 1.00 92.69 103 GLN A O 1
ATOM 802 N N . PHE A 1 104 ? 2.478 0.125 -9.399 1.00 93.94 104 PHE A N 1
ATOM 803 C CA . PHE A 1 104 ? 3.755 0.840 -9.407 1.00 93.94 104 PHE A CA 1
ATOM 804 C C . PHE A 1 104 ? 3.597 2.306 -8.975 1.00 93.94 104 PHE A C 1
ATOM 806 O O . PHE A 1 104 ? 4.288 2.760 -8.065 1.00 93.94 104 PHE A O 1
ATOM 813 N N . TYR A 1 105 ? 2.639 3.039 -9.548 1.00 93.38 105 TYR A N 1
ATOM 814 C CA . TYR A 1 105 ? 2.405 4.431 -9.146 1.00 93.38 105 TYR A CA 1
ATOM 815 C C . TYR A 1 105 ? 1.889 4.566 -7.711 1.00 93.38 105 TYR A C 1
ATOM 817 O O . TYR A 1 105 ? 2.230 5.531 -7.030 1.00 93.38 105 TYR A O 1
ATOM 825 N N . ALA A 1 106 ? 1.124 3.594 -7.217 1.00 91.38 106 ALA A N 1
ATOM 826 C CA . ALA A 1 106 ? 0.755 3.555 -5.807 1.00 91.38 106 ALA A CA 1
ATOM 827 C C . ALA A 1 106 ? 1.975 3.339 -4.895 1.00 91.38 106 ALA A C 1
ATOM 829 O O . ALA A 1 106 ? 2.057 3.958 -3.838 1.00 91.38 106 ALA A O 1
ATOM 830 N N . ALA A 1 107 ? 2.952 2.531 -5.318 1.00 93.25 107 ALA A N 1
ATOM 831 C CA . ALA A 1 107 ? 4.213 2.361 -4.597 1.00 93.25 107 ALA A CA 1
ATOM 832 C C . ALA A 1 107 ? 5.018 3.667 -4.534 1.00 93.25 107 ALA A C 1
ATOM 834 O O . ALA A 1 107 ? 5.517 4.025 -3.469 1.00 93.25 107 ALA A O 1
ATOM 835 N N . LEU A 1 108 ? 5.086 4.412 -5.644 1.00 93.06 108 LEU A N 1
ATOM 836 C CA . LEU A 1 108 ? 5.706 5.741 -5.674 1.00 93.06 108 LEU A CA 1
ATOM 837 C C . LEU A 1 108 ? 4.983 6.727 -4.755 1.00 93.06 108 LEU A C 1
ATOM 839 O O . LEU A 1 108 ? 5.626 7.436 -3.985 1.00 93.06 108 LEU A O 1
ATOM 843 N N . SER A 1 109 ? 3.649 6.755 -4.800 1.00 93.00 109 SER A N 1
ATOM 844 C CA . SER A 1 109 ? 2.862 7.625 -3.926 1.00 93.00 109 SER A CA 1
ATOM 845 C C . SER A 1 109 ? 3.104 7.303 -2.451 1.00 93.00 109 SER A C 1
ATOM 847 O O . SER A 1 109 ? 3.321 8.219 -1.662 1.00 93.00 109 SER A O 1
ATOM 849 N N . TYR A 1 110 ? 3.126 6.016 -2.091 1.00 91.44 110 TYR A N 1
ATOM 850 C CA . TYR A 1 110 ? 3.437 5.567 -0.735 1.00 91.44 110 TYR A CA 1
ATOM 851 C C . TYR A 1 110 ? 4.848 5.984 -0.312 1.00 91.44 110 TYR A C 1
ATOM 853 O O . TYR A 1 110 ? 5.036 6.463 0.805 1.00 91.44 110 TYR A O 1
ATOM 861 N N . TYR A 1 111 ? 5.834 5.831 -1.201 1.00 93.06 111 TYR A N 1
ATOM 862 C CA . TYR A 1 111 ? 7.210 6.232 -0.934 1.00 93.06 111 TYR A CA 1
ATOM 863 C C . TYR A 1 111 ? 7.315 7.710 -0.584 1.00 93.06 111 TYR A C 1
ATOM 865 O O . TYR A 1 111 ? 7.878 8.031 0.454 1.00 93.06 111 TYR A O 1
ATOM 873 N N . TYR A 1 112 ? 6.736 8.609 -1.384 1.00 90.88 112 TYR A N 1
ATOM 874 C CA . TYR A 1 112 ? 6.868 10.047 -1.136 1.00 90.88 112 TYR A CA 1
ATOM 875 C C . TYR A 1 112 ? 6.243 10.506 0.185 1.00 90.88 112 TYR A C 1
ATOM 877 O O . TYR A 1 112 ? 6.725 11.480 0.764 1.00 90.88 112 TYR A O 1
ATOM 885 N N . GLU A 1 113 ? 5.234 9.792 0.685 1.00 89.06 113 GLU A N 1
ATOM 886 C CA . GLU A 1 113 ? 4.641 10.029 2.005 1.00 89.06 113 GLU A CA 1
ATOM 887 C C . GLU A 1 113 ? 5.439 9.395 3.158 1.00 89.06 113 GLU A C 1
ATOM 889 O O . GLU A 1 113 ? 5.337 9.858 4.292 1.00 89.06 113 GLU A O 1
ATOM 894 N N . ASN A 1 114 ? 6.247 8.363 2.887 1.00 90.94 114 ASN A N 1
ATOM 895 C CA . ASN A 1 114 ? 6.924 7.537 3.895 1.00 90.94 114 ASN A CA 1
ATOM 896 C C . ASN A 1 114 ? 8.423 7.343 3.591 1.00 90.94 114 ASN A C 1
ATOM 898 O O . ASN A 1 114 ? 8.977 6.277 3.855 1.00 90.94 114 ASN A O 1
ATOM 902 N N . GLN A 1 115 ? 9.092 8.357 3.028 1.00 89.25 115 GLN A N 1
ATOM 903 C CA . GLN A 1 115 ? 10.461 8.229 2.496 1.00 89.25 115 GLN A CA 1
ATOM 904 C C . GLN A 1 115 ? 11.435 7.684 3.542 1.00 89.25 115 GLN A C 1
ATOM 906 O O . GLN A 1 115 ? 12.123 6.707 3.280 1.00 89.25 115 GLN A O 1
ATOM 911 N N . SER A 1 116 ? 11.404 8.229 4.764 1.00 88.88 116 SER A N 1
ATOM 912 C CA . SER A 1 116 ? 12.282 7.786 5.852 1.00 88.88 116 SER A CA 1
ATOM 913 C C . SER A 1 116 ? 12.107 6.309 6.218 1.00 88.88 116 SER A C 1
ATOM 915 O O . SER A 1 116 ? 13.092 5.649 6.519 1.00 88.88 116 SER A O 1
ATOM 917 N N . GLU A 1 117 ? 10.879 5.776 6.177 1.00 88.50 117 GLU A N 1
ATOM 918 C CA . GLU A 1 117 ? 10.631 4.345 6.413 1.00 88.50 117 GLU A CA 1
ATOM 919 C C . GLU A 1 117 ? 11.289 3.501 5.316 1.00 88.50 117 GLU A C 1
ATOM 921 O O . GLU A 1 117 ? 12.019 2.552 5.595 1.00 88.50 117 GLU A O 1
ATOM 926 N N . ILE A 1 118 ? 11.028 3.862 4.060 1.00 89.62 118 ILE A N 1
ATOM 927 C CA . ILE A 1 118 ? 11.451 3.078 2.900 1.00 89.62 118 ILE A CA 1
ATOM 928 C C . ILE A 1 118 ? 12.961 3.167 2.664 1.00 89.62 118 ILE A C 1
ATOM 930 O O . ILE A 1 118 ? 13.565 2.176 2.258 1.00 89.62 118 ILE A O 1
ATOM 934 N N . ASP A 1 119 ? 13.574 4.320 2.921 1.00 87.69 119 ASP A N 1
ATOM 935 C CA . ASP A 1 119 ? 15.018 4.500 2.793 1.00 87.69 119 ASP A CA 1
ATOM 936 C C . ASP A 1 119 ? 15.758 3.657 3.848 1.00 87.69 119 ASP A C 1
ATOM 938 O O . ASP A 1 119 ? 16.674 2.915 3.495 1.00 87.69 119 ASP A O 1
ATOM 942 N N . SER A 1 120 ? 15.298 3.646 5.108 1.00 85.31 120 SER A N 1
ATOM 943 C CA . SER A 1 120 ? 15.859 2.767 6.148 1.00 85.31 120 SER A CA 1
ATOM 944 C C . SER A 1 120 ? 15.680 1.278 5.832 1.00 85.31 120 SER A C 1
ATOM 946 O O . SER A 1 120 ? 16.548 0.462 6.142 1.00 85.31 120 SER A O 1
ATOM 948 N N . ASP A 1 121 ? 14.585 0.903 5.166 1.00 80.94 121 ASP A N 1
ATOM 949 C CA . ASP A 1 121 ? 14.349 -0.474 4.724 1.00 80.94 121 ASP A CA 1
ATOM 950 C C . ASP A 1 121 ? 15.352 -0.972 3.670 1.00 80.94 121 ASP A C 1
ATOM 952 O O . ASP A 1 121 ? 15.456 -2.195 3.498 1.00 80.94 121 ASP A O 1
ATOM 956 N N . ARG A 1 122 ? 16.038 -0.058 2.961 1.00 70.25 122 ARG A N 1
ATOM 957 C CA . ARG A 1 122 ? 17.054 -0.340 1.928 1.00 70.25 122 ARG A CA 1
ATOM 958 C C . ARG A 1 122 ? 18.468 -0.476 2.492 1.00 70.25 122 ARG A C 1
ATOM 960 O O . ARG A 1 122 ? 19.291 -1.115 1.854 1.00 70.25 122 ARG A O 1
ATOM 967 N N . GLU A 1 123 ? 18.750 0.096 3.660 1.00 59.06 123 GLU A N 1
ATOM 968 C CA . GLU A 1 123 ? 20.088 0.070 4.280 1.00 59.06 123 GLU A CA 1
ATOM 969 C C . GLU A 1 123 ? 20.415 -1.267 4.968 1.00 59.06 123 GLU A C 1
ATOM 971 O O . GLU A 1 123 ? 21.566 -1.524 5.318 1.00 59.06 123 GLU A O 1
ATOM 976 N N . ILE A 1 124 ? 19.414 -2.130 5.159 1.00 52.91 124 ILE A N 1
ATOM 977 C CA . ILE A 1 124 ? 19.579 -3.464 5.740 1.00 52.91 124 ILE A CA 1
ATOM 978 C C . ILE A 1 124 ? 19.674 -4.482 4.595 1.00 52.91 124 ILE A C 1
ATOM 980 O O . ILE A 1 124 ? 18.663 -5.083 4.219 1.00 52.91 124 ILE A O 1
ATOM 984 N N . GLU A 1 125 ? 20.876 -4.646 4.041 1.00 45.06 125 GLU A N 1
ATOM 985 C CA . GLU A 1 125 ? 21.250 -5.752 3.142 1.00 45.06 125 GLU A CA 1
ATOM 986 C C . GLU A 1 125 ? 22.178 -6.746 3.856 1.00 45.06 125 GLU A C 1
ATOM 988 O O . GLU A 1 125 ? 23.153 -6.299 4.506 1.00 45.06 125 GLU A O 1
#

Sequence (125 aa):
MNITPEAYPKKMSERQVITATYENGTLKPDRPLNLRDQQTVKICLASEHETPHPYITKTPGICGGKAVIQGTRIPVSILIGHYQNQETPEEILAGFPQLSLAQFYAALSYYYENQSEIDSDREIE

Radius of gyration: 20.78 Å; chains: 1; bounding box: 56×25×61 Å

pLDDT: mean 80.03, std 16.83, range [36.16, 94.75]

Foldseek 3Di:
DDDDPPDDDDPPPDDDDFDWDCDPNDTGTPDDDPDDVPDDDDDDDPDPFPDPQPQWGFDCPQVNRAIDGPPDSHGLLVLVVCVVVVHDLVRSCVVVVVDDPSSSVSSVVVCVVVVVRSVVVVVPD

Secondary structure (DSSP, 8-state):
-------------------EEEETTEEEESS---PPTT---------TTB-S-TTEEE-TTSGGG-EEETTS--BHHHHHHHHHTT--HHHHHHH-TT--HHHHHHHHHHHHHSHHHHHHHHS--